Protein AF-A0A848D4I5-F1 (afdb_monomer_lite)

Radius of gyration: 10.13 Å; chains: 1; bounding box: 22×23×23 Å

Foldseek 3Di:
DDDQDDDDFDFDDDDPFFTWGDDPNDIDTGGPVNDPDD

Structure (mmCIF, N/CA/C/O backbone):
data_AF-A0A848D4I5-F1
#
_entry.id   AF-A0A848D4I5-F1
#
loop_
_atom_site.group_PDB
_atom_site.id
_atom_site.type_symbol
_atom_site.label_atom_id
_atom_site.label_alt_id
_atom_site.label_comp_id
_atom_site.label_asym_id
_atom_site.label_entity_id
_atom_site.label_seq_id
_atom_site.pdbx_PDB_ins_code
_atom_site.Cartn_x
_atom_site.Cartn_y
_atom_site.Cartn_z
_atom_site.occupancy
_atom_site.B_iso_or_equiv
_atom_site.auth_seq_id
_atom_site.auth_comp_id
_atom_site.auth_asym_id
_atom_site.auth_atom_id
_atom_site.pdbx_PDB_model_num
ATOM 1 N N . MET A 1 1 ? -14.340 -17.640 -7.586 1.00 49.81 1 MET A N 1
ATOM 2 C CA . MET A 1 1 ? -14.507 -16.175 -7.689 1.00 49.81 1 MET A CA 1
ATOM 3 C C . MET A 1 1 ? -13.493 -15.547 -6.743 1.00 49.81 1 MET A C 1
ATOM 5 O O . MET A 1 1 ? -13.496 -15.933 -5.582 1.00 49.81 1 MET A O 1
ATOM 9 N N . LYS A 1 2 ? -12.560 -14.709 -7.216 1.00 65.88 2 LYS A N 1
ATOM 10 C CA . LYS A 1 2 ? -11.668 -13.982 -6.294 1.00 65.88 2 LYS A CA 1
ATOM 11 C C . LYS A 1 2 ? -12.497 -12.877 -5.638 1.00 65.88 2 LYS A C 1
ATOM 13 O O . LYS A 1 2 ? -13.208 -12.171 -6.348 1.00 65.88 2 LYS A O 1
ATOM 18 N N . ALA A 1 3 ? -12.471 -12.788 -4.312 1.00 74.00 3 ALA A N 1
ATOM 19 C CA . ALA A 1 3 ? -13.176 -11.732 -3.598 1.00 74.00 3 ALA A CA 1
ATOM 20 C C . ALA A 1 3 ? -12.487 -10.394 -3.893 1.00 74.00 3 ALA A C 1
ATOM 22 O O . ALA A 1 3 ? -11.276 -10.276 -3.706 1.00 74.00 3 ALA A O 1
ATOM 23 N N . ILE A 1 4 ? -13.250 -9.419 -4.381 1.00 76.19 4 ILE A N 1
ATOM 24 C CA . ILE A 1 4 ? -12.801 -8.031 -4.478 1.00 76.19 4 ILE A CA 1
ATOM 25 C C . ILE A 1 4 ? -13.093 -7.402 -3.119 1.00 76.19 4 ILE A C 1
ATOM 27 O O . ILE A 1 4 ? -14.221 -7.489 -2.632 1.00 76.19 4 ILE A O 1
ATOM 31 N N . LYS A 1 5 ? -12.068 -6.827 -2.492 1.00 81.19 5 LYS A N 1
ATOM 32 C CA . LYS A 1 5 ? -12.191 -6.095 -1.234 1.00 81.19 5 LYS A CA 1
ATOM 33 C C . LYS A 1 5 ? -11.867 -4.635 -1.509 1.00 81.19 5 LYS A C 1
ATOM 35 O O . LYS A 1 5 ? -10.819 -4.346 -2.077 1.00 81.19 5 LYS A O 1
ATOM 40 N N . GLU A 1 6 ? -12.760 -3.747 -1.098 1.00 84.94 6 GLU A N 1
ATOM 41 C CA . GLU A 1 6 ? -12.482 -2.317 -1.069 1.00 84.94 6 GLU A CA 1
ATOM 42 C C . GLU A 1 6 ? -11.628 -1.999 0.163 1.00 84.94 6 GLU A C 1
ATOM 44 O O . GLU A 1 6 ? -11.874 -2.525 1.254 1.00 84.94 6 GLU A O 1
ATOM 49 N N . ILE A 1 7 ? -10.593 -1.185 -0.027 1.00 82.38 7 ILE A N 1
ATOM 50 C CA . ILE A 1 7 ? -9.727 -0.697 1.044 1.00 82.38 7 ILE A CA 1
ATOM 51 C C . ILE A 1 7 ? -9.861 0.820 1.032 1.00 82.38 7 ILE A C 1
ATOM 53 O O . ILE A 1 7 ? -9.531 1.456 0.036 1.00 82.38 7 ILE A O 1
ATOM 57 N N . GLN A 1 8 ? -10.355 1.381 2.131 1.00 87.19 8 GLN A N 1
ATOM 58 C CA . GLN A 1 8 ? -10.409 2.821 2.355 1.00 87.19 8 GLN A CA 1
ATOM 59 C C . GLN A 1 8 ? -9.433 3.138 3.481 1.00 87.19 8 GLN A C 1
ATOM 61 O O . GLN A 1 8 ? -9.652 2.741 4.621 1.00 87.19 8 GLN A O 1
ATOM 66 N N . GLY A 1 9 ? -8.328 3.789 3.144 1.00 89.81 9 GLY A N 1
ATOM 67 C CA . GLY A 1 9 ? -7.252 4.083 4.080 1.00 89.81 9 GLY A CA 1
ATOM 68 C C . GLY A 1 9 ? -6.389 5.235 3.589 1.00 89.81 9 GLY A C 1
ATOM 69 O O . GLY A 1 9 ? -6.606 5.772 2.502 1.00 89.81 9 GLY A O 1
ATOM 70 N N . GLU A 1 10 ? -5.408 5.612 4.396 1.00 94.62 10 GLU A N 1
ATOM 71 C CA . GLU A 1 10 ? -4.443 6.649 4.050 1.00 94.62 10 GLU A CA 1
ATOM 72 C C . GLU A 1 10 ? -3.302 6.043 3.229 1.00 94.62 10 GLU A C 1
ATOM 74 O O . GLU A 1 10 ? -2.720 5.024 3.605 1.00 94.62 10 GLU A O 1
ATOM 79 N N . LEU A 1 11 ? -2.988 6.661 2.087 1.00 93.25 11 LEU A N 1
ATOM 80 C CA . LEU A 1 11 ? -1.805 6.315 1.305 1.00 93.25 11 LEU A CA 1
ATOM 81 C C . LEU A 1 11 ? -0.574 6.872 2.022 1.00 93.25 11 LEU A C 1
ATOM 83 O O . LEU A 1 11 ? -0.383 8.086 2.062 1.00 93.25 11 LEU A O 1
ATOM 87 N N . GLU A 1 12 ? 0.257 5.989 2.562 1.00 95.62 12 GLU A N 1
ATOM 88 C CA . GLU A 1 12 ? 1.470 6.386 3.279 1.00 95.62 12 GLU A CA 1
ATOM 89 C C . GLU A 1 12 ? 2.649 6.562 2.318 1.00 95.62 12 GLU A C 1
ATOM 91 O O . GLU A 1 12 ? 3.335 7.582 2.359 1.00 95.62 12 GLU A O 1
ATOM 96 N N . GLU A 1 13 ? 2.882 5.584 1.435 1.00 95.94 13 GLU A N 1
ATOM 97 C CA . GLU A 1 13 ? 4.045 5.583 0.543 1.00 95.94 13 GLU A CA 1
ATOM 98 C C . GLU A 1 13 ? 3.798 4.795 -0.756 1.00 95.94 13 GLU A C 1
ATOM 100 O O . GLU A 1 13 ? 2.975 3.876 -0.817 1.00 95.94 13 GLU A O 1
ATOM 105 N N . VAL A 1 14 ? 4.527 5.166 -1.815 1.00 93.62 14 VAL A N 1
ATOM 106 C CA . VAL A 1 14 ? 4.435 4.571 -3.156 1.00 93.62 14 VAL A CA 1
ATOM 107 C C . VAL A 1 14 ? 5.793 4.012 -3.572 1.00 93.62 14 VAL A C 1
ATOM 109 O O . VAL A 1 14 ? 6.777 4.746 -3.642 1.00 93.62 14 VAL A O 1
ATOM 112 N N . PHE A 1 15 ? 5.823 2.727 -3.920 1.00 94.31 15 PHE A N 1
ATOM 113 C CA . PHE A 1 15 ? 7.002 2.015 -4.414 1.00 94.31 15 PHE A CA 1
ATOM 114 C C . PHE A 1 15 ? 6.816 1.595 -5.877 1.00 94.31 15 PHE A C 1
ATOM 116 O O . PHE A 1 15 ? 5.693 1.577 -6.376 1.00 94.31 15 PHE A O 1
ATOM 123 N N . PRO A 1 16 ? 7.8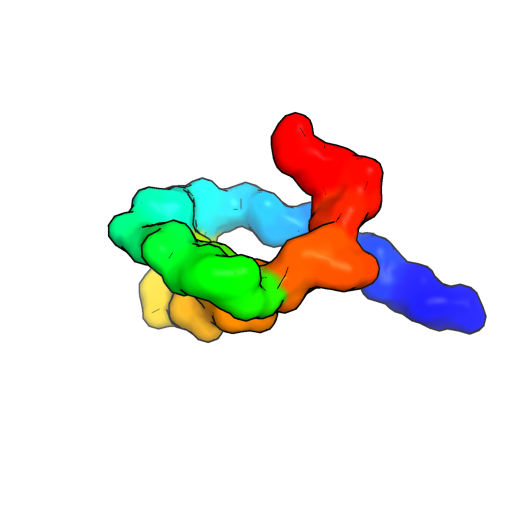86 1.220 -6.601 1.00 93.88 16 PRO A N 1
ATOM 124 C CA . PRO A 1 16 ? 7.766 0.802 -7.998 1.00 93.88 16 PRO A CA 1
ATOM 125 C C . PRO A 1 16 ? 6.828 -0.392 -8.233 1.00 93.88 16 PRO A C 1
ATOM 127 O O . PRO A 1 16 ? 6.268 -0.510 -9.318 1.00 93.88 16 PRO A O 1
ATOM 130 N N . ASP A 1 17 ? 6.628 -1.263 -7.243 1.00 94.06 17 ASP A N 1
ATOM 131 C CA . ASP A 1 17 ? 5.902 -2.535 -7.356 1.00 94.06 17 ASP A CA 1
ATOM 132 C C . ASP A 1 17 ? 4.658 -2.657 -6.449 1.00 94.06 17 ASP A C 1
ATOM 134 O O . ASP A 1 17 ? 3.846 -3.568 -6.640 1.00 94.06 17 ASP A O 1
ATOM 138 N N . TYR A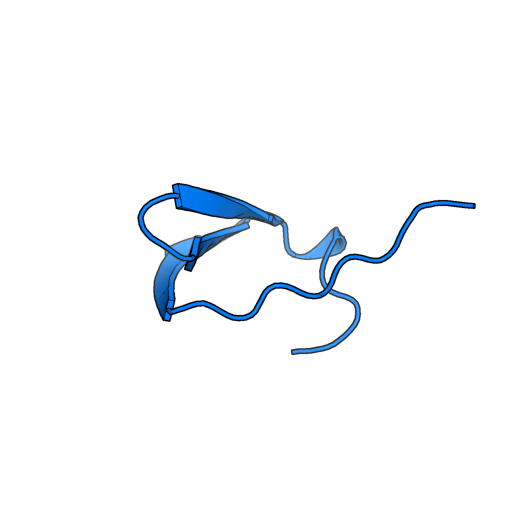 1 18 ? 4.469 -1.746 -5.490 1.00 94.00 18 TYR A N 1
ATOM 139 C CA . TYR A 1 18 ? 3.294 -1.709 -4.614 1.00 94.00 18 TYR A CA 1
ATOM 140 C C . TYR A 1 18 ? 3.084 -0.330 -3.968 1.00 94.00 18 TYR A C 1
ATOM 142 O O . TYR A 1 18 ? 3.964 0.527 -3.982 1.00 94.00 18 TYR A O 1
ATOM 150 N N . ILE A 1 19 ? 1.920 -0.139 -3.348 1.00 93.88 19 ILE A N 1
ATOM 151 C CA . ILE A 1 19 ? 1.636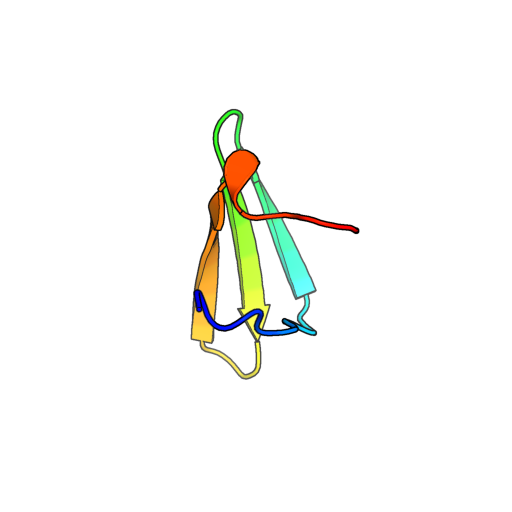 0.978 -2.437 1.00 93.88 19 ILE A CA 1
ATOM 152 C C . ILE A 1 1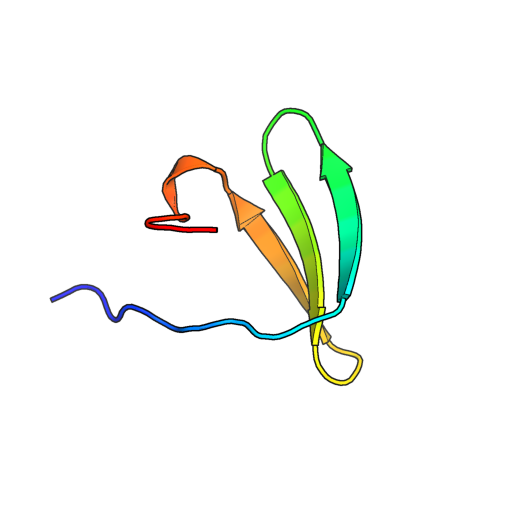9 ? 1.429 0.482 -1.012 1.00 93.88 19 ILE A C 1
ATOM 154 O O . ILE A 1 19 ? 0.960 -0.642 -0.793 1.00 93.88 19 ILE A O 1
ATOM 158 N N . LEU A 1 20 ? 1.760 1.342 -0.055 1.00 95.00 20 LEU A N 1
ATOM 159 C CA . LEU A 1 20 ? 1.522 1.140 1.367 1.00 95.00 20 LEU A CA 1
ATOM 160 C C . LEU A 1 20 ? 0.303 1.962 1.791 1.00 95.00 20 LEU A C 1
ATOM 162 O O . LEU A 1 20 ? 0.287 3.185 1.653 1.00 95.00 20 LEU A O 1
ATOM 166 N N . VAL A 1 21 ? -0.732 1.272 2.268 1.00 94.19 21 VAL A N 1
ATOM 167 C CA . VAL A 1 21 ? -1.985 1.882 2.732 1.00 94.19 21 VAL A CA 1
AT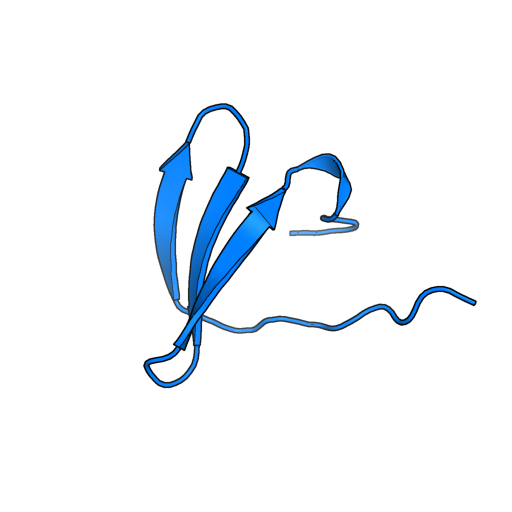OM 168 C C . VAL A 1 21 ? -2.196 1.541 4.199 1.00 94.19 21 VAL A C 1
ATOM 170 O O . VAL A 1 21 ? -2.165 0.366 4.567 1.00 94.19 21 VAL A O 1
ATOM 173 N N . ASN A 1 22 ? -2.452 2.550 5.024 1.00 94.81 22 ASN A N 1
ATOM 174 C CA . ASN A 1 22 ? -2.836 2.377 6.418 1.00 94.81 22 ASN A CA 1
ATOM 175 C C . ASN A 1 22 ? -4.351 2.442 6.561 1.00 94.81 22 ASN A C 1
ATOM 177 O O . ASN A 1 22 ? -4.991 3.406 6.146 1.00 94.81 22 ASN A O 1
ATOM 181 N N . MET A 1 23 ? -4.923 1.402 7.151 1.00 92.62 23 MET A N 1
ATOM 182 C CA . MET A 1 23 ? -6.341 1.321 7.462 1.00 92.62 23 MET A CA 1
ATOM 183 C C . MET A 1 23 ? -6.477 0.891 8.919 1.00 92.62 23 MET A C 1
ATOM 185 O O . MET A 1 23 ? -6.104 -0.228 9.276 1.00 92.62 23 MET A O 1
ATOM 189 N N . ASP A 1 24 ? -6.983 1.796 9.758 1.00 92.06 24 ASP A N 1
ATOM 190 C CA . ASP A 1 24 ? -7.221 1.582 11.191 1.00 92.06 24 ASP A CA 1
ATOM 191 C C . ASP A 1 24 ? -5.990 1.076 11.973 1.00 92.06 24 ASP A C 1
ATOM 193 O O . ASP A 1 24 ? -6.099 0.252 12.882 1.00 92.06 24 ASP A O 1
ATOM 197 N N . GLY A 1 25 ? -4.792 1.552 11.614 1.00 91.88 25 GLY A N 1
ATOM 198 C CA . GLY A 1 25 ? -3.532 1.147 12.247 1.00 91.88 25 GLY A CA 1
ATOM 199 C C . GLY A 1 25 ? -2.964 -0.176 11.726 1.00 91.88 25 GLY A C 1
ATOM 200 O O . GLY A 1 25 ? -1.952 -0.655 12.240 1.00 91.88 25 GLY A O 1
ATOM 201 N N . GLN A 1 26 ? -3.588 -0.772 10.707 1.00 93.25 26 GLN A N 1
ATOM 202 C CA . GLN A 1 26 ? -3.055 -1.917 9.983 1.00 93.25 26 GLN A CA 1
ATOM 203 C C . GLN A 1 26 ? -2.518 -1.485 8.616 1.00 93.25 26 GLN A C 1
ATOM 205 O O . GLN A 1 26 ? -3.210 -0.838 7.833 1.00 93.25 26 GLN A O 1
ATOM 210 N N . HIS A 1 27 ? -1.297 -1.917 8.304 1.00 92.88 27 HIS A N 1
ATOM 211 C CA . HIS A 1 27 ? -0.633 -1.606 7.041 1.00 92.88 27 HIS A CA 1
ATOM 212 C C . HIS A 1 27 ? -0.897 -2.691 5.991 1.00 92.88 27 HIS A C 1
ATOM 214 O O . HIS A 1 27 ? -0.770 -3.891 6.256 1.00 92.88 27 HIS A O 1
ATOM 220 N N . TYR A 1 28 ? -1.239 -2.258 4.782 1.00 92.06 28 TYR A N 1
ATOM 221 C CA . TYR A 1 28 ? -1.535 -3.101 3.632 1.00 92.06 28 TYR A CA 1
ATOM 222 C C . TYR A 1 28 ? -0.544 -2.822 2.510 1.00 92.06 28 TYR A C 1
ATOM 224 O O . TYR A 1 28 ? -0.339 -1.677 2.120 1.00 92.06 28 TYR A O 1
ATOM 232 N N . HIS A 1 29 ? 0.036 -3.890 1.962 1.00 93.69 29 HIS A N 1
ATOM 233 C CA . HIS A 1 29 ? 0.856 -3.825 0.756 1.00 93.69 29 HIS A CA 1
ATOM 234 C C . HIS A 1 29 ? -0.024 -4.188 -0.436 1.00 93.69 29 HIS A C 1
ATOM 236 O O . HIS A 1 29 ? -0.396 -5.353 -0.612 1.00 93.69 29 HIS A O 1
ATOM 242 N N . VAL A 1 30 ? -0.373 -3.195 -1.248 1.00 91.19 30 VAL A N 1
ATOM 243 C CA . VAL A 1 30 ? -1.242 -3.387 -2.410 1.00 91.19 30 VAL A CA 1
ATOM 244 C C . VAL A 1 30 ? -0.391 -3.350 -3.670 1.00 91.19 30 VAL A C 1
ATOM 246 O O . VAL A 1 30 ? 0.168 -2.318 -4.025 1.00 91.19 30 VAL A O 1
ATOM 249 N N . ARG A 1 31 ? -0.276 -4.495 -4.346 1.00 91.81 31 ARG A N 1
ATOM 250 C CA . ARG A 1 31 ? 0.413 -4.581 -5.638 1.00 91.81 31 ARG A CA 1
ATOM 251 C C . ARG A 1 31 ? -0.434 -3.973 -6.744 1.00 91.81 31 ARG A C 1
ATOM 253 O O . ARG A 1 31 ? -1.656 -4.128 -6.731 1.00 91.81 31 ARG A O 1
ATOM 260 N N . TRP A 1 32 ? 0.219 -3.376 -7.734 1.00 89.00 32 TRP A N 1
ATOM 261 C CA . TRP A 1 32 ? -0.445 -2.733 -8.868 1.00 89.00 32 TRP A CA 1
ATOM 262 C C . TRP A 1 32 ? -1.414 -3.654 -9.611 1.00 89.00 32 TRP A C 1
ATOM 264 O O . TRP A 1 32 ? -2.515 -3.238 -9.956 1.00 89.00 32 TRP A O 1
ATOM 274 N N . GLU A 1 33 ? -1.062 -4.930 -9.791 1.00 88.94 33 GLU A N 1
ATOM 275 C CA . GLU A 1 33 ? -1.907 -5.911 -10.487 1.00 88.94 33 GLU A CA 1
ATOM 276 C C . GLU A 1 33 ? -3.181 -6.277 -9.707 1.00 88.94 33 GLU A C 1
ATOM 278 O O . GLU A 1 33 ? -4.077 -6.928 -10.245 1.00 88.94 33 GLU A O 1
ATOM 283 N N . GLY A 1 34 ? -3.254 -5.904 -8.426 1.00 84.31 34 GLY A N 1
ATOM 284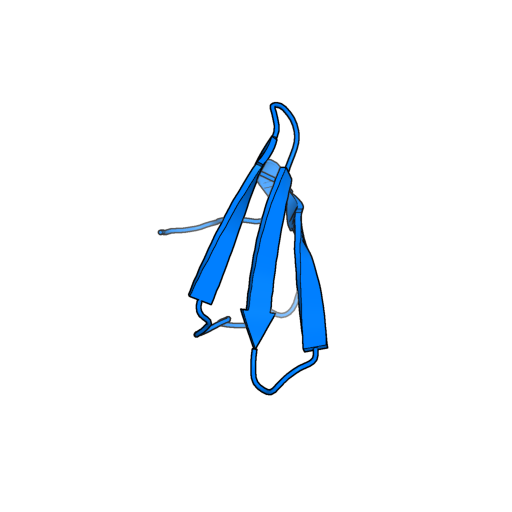 C CA . GLY A 1 34 ? -4.418 -6.108 -7.567 1.00 84.31 34 GLY A CA 1
ATOM 285 C C . GLY A 1 34 ? -5.424 -4.957 -7.592 1.00 84.31 34 GLY A C 1
ATOM 286 O O . GLY A 1 34 ? -6.514 -5.114 -7.042 1.00 84.31 34 GLY A O 1
ATOM 287 N N . ILE A 1 35 ? -5.084 -3.823 -8.212 1.00 85.56 35 ILE A N 1
ATOM 288 C CA . ILE A 1 35 ? -5.916 -2.619 -8.233 1.00 85.56 35 ILE A CA 1
ATOM 289 C C . ILE A 1 35 ? -6.773 -2.624 -9.499 1.00 85.56 35 ILE A C 1
ATOM 291 O O . ILE A 1 35 ? -6.265 -2.567 -10.615 1.00 85.56 35 ILE A O 1
ATOM 295 N N . VAL A 1 36 ? -8.091 -2.707 -9.323 1.00 82.75 36 VAL A N 1
ATOM 296 C CA . VAL A 1 36 ? -9.048 -2.705 -10.444 1.00 82.75 36 VAL A CA 1
ATOM 297 C C . VAL A 1 36 ? -9.488 -1.278 -10.793 1.00 82.75 36 VAL A C 1
ATOM 299 O O . VAL A 1 36 ? -9.712 -0.973 -11.962 1.00 82.75 36 VAL A O 1
ATOM 302 N N . TYR A 1 37 ? -9.583 -0.405 -9.789 1.00 72.38 37 TYR A N 1
ATOM 303 C CA . TYR A 1 37 ? -9.806 1.036 -9.911 1.00 72.38 37 TYR A CA 1
ATOM 304 C C . TYR A 1 37 ? -9.139 1.744 -8.714 1.00 72.38 37 TYR A C 1
ATOM 306 O O . TYR A 1 37 ? -8.946 1.101 -7.680 1.00 72.38 37 TYR A O 1
ATOM 314 N N . ILE A 1 38 ? -8.767 3.021 -8.867 1.00 64.38 38 ILE A N 1
ATOM 315 C CA . ILE A 1 38 ? -8.232 3.891 -7.799 1.00 64.38 38 ILE A CA 1
ATOM 316 C C . ILE A 1 38 ? -9.255 4.985 -7.523 1.00 64.38 38 ILE A C 1
ATOM 318 O O . ILE A 1 38 ? -9.752 5.554 -8.524 1.00 64.38 38 ILE A O 1
#

InterPro domains:
  IPR020139 Protein of unknown function DUF2642 [PF10842] (6-38)

pLDDT: mean 87.3, std 10.16, range [49.81, 95.94]

Secondary structure (DSSP, 8-state):
-PPP-----EEEEE-SSEEEEEETTEEEEEEGGG-S--

Organism: Aneurinibacillus aneurinilyticus (NCBI:txid1391)

Sequence (38 aa):
MKAIKEIQGELEEVFPDYILVNMDGQHYHVRWEGIVYI